Protein AF-F5YAT0-F1 (afdb_monomer)

Solvent-accessible surface area (backbone atoms only — not comparable to full-atom values): 4953 Å² total; per-residue (Å²): 122,63,62,44,39,77,70,65,77,36,86,83,49,68,72,56,53,54,48,46,27,69,77,70,51,36,30,66,63,18,74,76,67,73,48,83,53,61,47,67,76,78,80,51,64,67,58,53,51,49,53,55,55,51,74,74,47,56,72,71,57,42,52,52,53,50,54,51,52,53,50,53,53,53,51,45,66,72,67,68,71,126

pLDDT: mean 88.96, std 9.58, range [48.84, 97.75]

Nearest PDB structures (foldseek):
  4jqd-assembly1_A  TM=4.560E-01  e=3.790E-01  Citrobacter sp. RFL231

Foldseek 3Di:
DVVCVVVVVDPDDPVNLVVCCVPPQADSCCVVPVDDDRHDDPPPVVVVVVVVVLVVDDPVVNVVVVVVVVVVVVVCVVVPPD

Structure (mmCIF, N/CA/C/O backbone):
data_AF-F5YAT0-F1
#
_entry.id   AF-F5YAT0-F1
#
loop_
_atom_site.group_PDB
_atom_site.id
_atom_site.type_symbol
_atom_site.label_atom_id
_atom_site.label_alt_id
_atom_site.label_comp_id
_atom_site.label_asym_id
_atom_site.label_entity_id
_atom_site.label_seq_id
_atom_site.pdbx_PDB_ins_code
_atom_site.Cartn_x
_atom_site.Cartn_y
_atom_site.Cartn_z
_atom_site.occupancy
_atom_site.B_iso_or_equiv
_atom_site.auth_seq_id
_atom_site.auth_comp_id
_atom_site.auth_asym_id
_atom_site.auth_atom_id
_atom_site.pdbx_PDB_model_num
ATOM 1 N N . MET A 1 1 ? -33.254 -0.282 16.654 1.00 73.19 1 MET A N 1
ATOM 2 C CA . MET A 1 1 ? -32.135 -0.763 17.509 1.00 73.19 1 MET A CA 1
ATOM 3 C C . MET A 1 1 ? -30.790 -0.606 16.800 1.00 73.19 1 MET A C 1
ATOM 5 O O . MET A 1 1 ? -29.884 -0.088 17.437 1.00 73.19 1 MET A O 1
ATOM 9 N N . ILE A 1 2 ? -30.679 -0.988 15.517 1.00 81.44 2 ILE A N 1
ATOM 10 C CA . ILE A 1 2 ? -29.544 -0.640 14.636 1.00 81.44 2 ILE A CA 1
ATOM 11 C C . ILE A 1 2 ? -29.775 0.688 13.888 1.00 81.44 2 ILE A C 1
ATOM 13 O O . ILE A 1 2 ? -28.880 1.516 13.858 1.00 81.44 2 ILE A O 1
ATOM 17 N N . SER A 1 3 ? -31.008 0.958 13.441 1.00 85.69 3 SER A N 1
ATOM 18 C CA . SER A 1 3 ? -31.394 2.208 12.760 1.00 85.69 3 SER A CA 1
ATOM 19 C C . SER A 1 3 ? -31.020 3.468 13.543 1.00 85.69 3 SER A C 1
ATOM 21 O O . SER A 1 3 ? -30.405 4.376 13.015 1.00 85.69 3 SER A O 1
ATOM 23 N N . SER A 1 4 ? -31.280 3.486 14.851 1.00 87.44 4 SER A N 1
ATOM 24 C CA . SER A 1 4 ? -30.902 4.604 15.724 1.00 87.44 4 SER A CA 1
ATOM 25 C C . SER A 1 4 ? -29.383 4.801 15.837 1.00 87.44 4 SER A C 1
ATOM 27 O O . SER A 1 4 ? -28.937 5.888 16.175 1.00 87.44 4 SER A O 1
ATOM 29 N N . ILE A 1 5 ? -28.583 3.758 15.603 1.00 86.38 5 ILE A N 1
ATOM 30 C CA . ILE A 1 5 ? -27.119 3.864 15.545 1.00 86.38 5 ILE A CA 1
ATOM 31 C C . ILE A 1 5 ? -26.704 4.447 14.186 1.00 86.38 5 ILE A C 1
ATOM 33 O O . ILE A 1 5 ? -25.878 5.351 14.141 1.00 86.38 5 ILE A O 1
ATOM 37 N N . GLU A 1 6 ? -27.315 3.984 13.093 1.00 84.81 6 GLU A N 1
ATOM 38 C CA . GLU A 1 6 ? -27.066 4.478 11.726 1.00 84.81 6 GLU A CA 1
ATOM 39 C C . GLU A 1 6 ? -27.489 5.945 11.539 1.00 84.81 6 GLU A C 1
ATOM 41 O O . GLU A 1 6 ? -26.827 6.704 10.841 1.00 84.81 6 GLU A O 1
ATOM 46 N N . GLU A 1 7 ? -28.551 6.366 12.226 1.00 89.25 7 GLU A N 1
ATOM 47 C CA . GLU A 1 7 ? -29.045 7.748 12.280 1.00 89.25 7 GLU A CA 1
ATOM 48 C C . GLU A 1 7 ? -28.244 8.638 13.255 1.00 89.25 7 GLU A C 1
ATOM 50 O O . GLU A 1 7 ? -28.589 9.804 13.456 1.00 89.25 7 GLU A O 1
ATOM 55 N N . GLY A 1 8 ? -27.217 8.096 13.924 1.00 83.75 8 GLY A N 1
ATOM 56 C CA . GLY A 1 8 ? -26.394 8.821 14.902 1.00 83.75 8 GLY A CA 1
ATOM 57 C C . GLY A 1 8 ? -27.105 9.162 16.218 1.00 83.75 8 GLY A C 1
ATOM 58 O O . GLY A 1 8 ? -26.533 9.832 17.074 1.00 83.75 8 GLY A O 1
ATOM 59 N N . GLN A 1 9 ? -28.335 8.681 16.421 1.00 89.88 9 GLN A N 1
ATOM 60 C CA . GLN A 1 9 ? -29.114 8.874 17.653 1.00 89.88 9 GLN A CA 1
ATOM 61 C C . GLN A 1 9 ? -28.542 8.087 18.842 1.00 89.88 9 GLN A C 1
ATOM 63 O O . GLN A 1 9 ? -28.902 8.332 19.994 1.00 89.88 9 GLN A O 1
ATOM 68 N N . ARG A 1 10 ? -27.670 7.107 18.580 1.00 88.19 10 ARG A N 1
ATOM 69 C CA . ARG A 1 10 ? -27.016 6.286 19.596 1.00 88.19 10 ARG A CA 1
ATOM 70 C C . ARG A 1 10 ? -25.561 6.028 19.228 1.00 88.19 10 ARG A C 1
ATOM 72 O O . ARG A 1 10 ? -25.274 5.592 18.120 1.00 88.19 10 ARG A O 1
ATOM 79 N N . GLU A 1 11 ? -24.670 6.190 20.202 1.00 87.00 11 GLU A N 1
ATOM 80 C CA . GLU A 1 11 ? -23.260 5.836 20.034 1.00 87.00 11 GLU A CA 1
ATOM 81 C C . GLU A 1 11 ? -23.051 4.350 19.715 1.00 87.00 11 GLU A C 1
ATOM 83 O O . GLU A 1 11 ? -23.672 3.448 20.300 1.00 87.00 11 GLU A O 1
ATOM 88 N N . VAL A 1 12 ? -22.106 4.110 18.807 1.00 88.56 12 VAL A N 1
ATOM 89 C CA . VAL A 1 12 ? -21.593 2.782 18.483 1.00 88.56 12 VAL A CA 1
ATOM 90 C C . VAL A 1 12 ? -20.701 2.320 19.636 1.00 88.56 12 VAL A C 1
ATOM 92 O O . VAL A 1 12 ? -19.719 2.969 19.979 1.00 88.56 12 VAL A O 1
ATOM 95 N N . LYS A 1 13 ? -21.020 1.171 20.236 1.00 91.50 13 LYS A N 1
ATOM 96 C CA . LYS A 1 13 ? -20.176 0.575 21.284 1.00 91.50 13 LYS A CA 1
ATOM 97 C C . LYS A 1 13 ? -18.942 -0.089 20.677 1.00 91.50 13 LYS A C 1
ATOM 99 O O . LYS A 1 13 ? -19.072 -0.767 19.659 1.00 91.50 13 LYS A O 1
ATOM 104 N N . ASP A 1 14 ? -17.810 -0.054 21.381 1.00 92.56 14 ASP A N 1
ATOM 105 C CA . ASP A 1 14 ? -16.562 -0.711 20.949 1.00 92.56 14 ASP A CA 1
ATOM 106 C C . ASP A 1 14 ? -16.757 -2.184 20.566 1.00 92.56 14 ASP A C 1
ATOM 108 O O . ASP A 1 14 ? -16.247 -2.629 19.547 1.00 92.56 14 ASP A O 1
ATOM 112 N N . ARG A 1 15 ? -17.581 -2.937 21.309 1.00 93.12 15 ARG A N 1
ATOM 113 C CA . ARG A 1 15 ? -17.876 -4.344 20.981 1.00 93.12 15 ARG A CA 1
ATOM 114 C C . ARG A 1 15 ? -18.495 -4.521 19.589 1.00 93.12 15 ARG A C 1
ATOM 116 O O . ARG A 1 15 ? -18.237 -5.529 18.939 1.00 93.12 15 ARG A O 1
ATOM 123 N N . LEU A 1 16 ? -19.331 -3.576 19.155 1.00 92.38 16 LEU A N 1
ATOM 124 C CA . LEU A 1 16 ? -19.924 -3.598 17.818 1.00 92.38 16 LEU A CA 1
ATOM 125 C C . LEU A 1 16 ? -18.876 -3.235 16.762 1.00 92.38 16 LEU A C 1
ATOM 127 O O . LEU A 1 16 ? -18.815 -3.903 15.738 1.00 92.38 16 LEU A O 1
ATOM 131 N N . ILE A 1 17 ? -18.014 -2.254 17.049 1.00 93.31 17 ILE A N 1
ATOM 132 C CA . ILE A 1 17 ? -16.885 -1.885 16.183 1.00 93.31 17 ILE A CA 1
ATOM 133 C C . ILE A 1 17 ? -15.972 -3.095 15.969 1.00 93.31 17 ILE A C 1
ATOM 135 O O . ILE A 1 17 ? -15.753 -3.489 14.829 1.00 93.31 17 ILE A O 1
ATOM 139 N N . SER A 1 18 ? -15.530 -3.761 17.041 1.00 93.56 18 SER A N 1
ATOM 140 C CA . SER A 1 18 ? -14.677 -4.952 16.942 1.00 93.56 18 SER A CA 1
ATOM 141 C C . SER A 1 18 ? -15.338 -6.087 16.155 1.00 93.56 18 SER A C 1
ATOM 143 O O . SER A 1 18 ? -14.664 -6.775 15.391 1.00 93.56 18 SER A O 1
ATOM 145 N N . LEU A 1 19 ? -16.653 -6.283 16.312 1.00 94.06 19 LEU A N 1
ATOM 146 C CA . LEU A 1 19 ? -17.392 -7.293 15.554 1.00 94.06 19 LEU A CA 1
ATOM 147 C C . LEU A 1 19 ? -17.427 -6.959 14.058 1.00 94.06 19 LEU A C 1
ATOM 149 O O . LEU A 1 19 ? -17.213 -7.845 13.237 1.00 94.06 19 LEU A O 1
ATOM 153 N N . VAL A 1 20 ? -17.660 -5.693 13.702 1.00 91.38 20 VAL A N 1
ATOM 154 C CA . VAL A 1 20 ? -17.642 -5.236 12.306 1.00 91.38 20 VAL A CA 1
ATOM 155 C C . VAL A 1 20 ? -16.250 -5.411 11.700 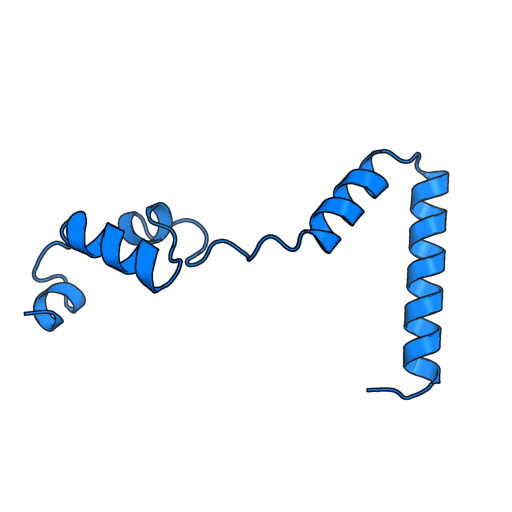1.00 91.38 20 VAL A C 1
ATOM 157 O O . VAL A 1 20 ? -16.136 -5.970 10.611 1.00 91.38 20 VAL A O 1
ATOM 160 N N . CYS A 1 21 ? -15.195 -5.020 12.419 1.00 91.62 21 CYS A N 1
ATOM 161 C CA . CYS A 1 21 ? -13.816 -5.232 11.979 1.00 91.62 21 CYS A CA 1
ATOM 162 C C . CYS A 1 21 ? -13.530 -6.721 11.727 1.00 91.62 21 CYS A C 1
ATOM 164 O O . CYS A 1 21 ? -12.985 -7.078 10.689 1.00 91.62 21 CYS A O 1
ATOM 166 N N . PHE A 1 22 ? -13.942 -7.601 12.644 1.00 88.38 22 PHE A N 1
ATOM 167 C CA . PHE A 1 22 ? -13.706 -9.041 12.527 1.00 88.38 22 PHE A CA 1
ATOM 168 C C . PHE A 1 22 ? -14.479 -9.690 11.369 1.00 88.38 22 PHE A C 1
ATOM 170 O O . PHE A 1 22 ? -13.929 -10.522 10.655 1.00 88.38 22 PHE A O 1
ATOM 177 N N . VAL A 1 23 ? -15.751 -9.325 11.179 1.00 92.38 23 VAL A N 1
ATOM 178 C CA . VAL A 1 23 ? -16.621 -9.954 10.170 1.00 92.38 23 VAL A CA 1
ATOM 179 C C . VAL A 1 23 ? -16.350 -9.421 8.764 1.00 92.38 23 VAL A C 1
ATOM 181 O O . VAL A 1 23 ? -16.407 -10.183 7.803 1.00 92.38 23 VAL A O 1
ATOM 184 N N . PHE A 1 24 ? -16.064 -8.124 8.634 1.00 90.25 24 PHE A N 1
ATOM 185 C CA . PHE A 1 24 ? -15.985 -7.446 7.337 1.00 90.25 24 PHE A CA 1
ATOM 186 C C . PHE A 1 24 ? -14.573 -6.977 6.967 1.00 90.25 24 PHE A C 1
ATOM 188 O O . PHE A 1 24 ? -14.387 -6.448 5.876 1.00 90.25 24 PHE A O 1
ATOM 195 N N . GLY A 1 25 ? -13.580 -7.139 7.848 1.00 88.06 25 GLY A N 1
ATOM 196 C CA . GLY A 1 25 ? -12.208 -6.676 7.604 1.00 88.06 25 GLY A CA 1
ATOM 197 C C . GLY A 1 25 ? -12.075 -5.150 7.548 1.00 88.06 25 GLY A C 1
ATOM 198 O O . GLY A 1 25 ? -11.132 -4.632 6.953 1.00 88.06 25 GLY A O 1
ATOM 199 N N . ALA A 1 26 ? -13.042 -4.425 8.112 1.00 91.00 26 ALA A N 1
ATOM 200 C CA . ALA A 1 26 ? -13.015 -2.972 8.160 1.00 91.00 26 ALA A CA 1
ATOM 201 C C . ALA A 1 26 ? -11.969 -2.473 9.170 1.00 91.00 26 ALA A C 1
ATOM 203 O O . ALA A 1 26 ? -11.759 -3.080 10.222 1.00 91.00 26 ALA A O 1
ATOM 204 N N . ASN A 1 27 ? -11.333 -1.346 8.863 1.00 92.31 27 ASN A N 1
ATOM 205 C CA . ASN A 1 27 ? -10.315 -0.742 9.707 1.00 92.31 27 ASN A CA 1
ATOM 206 C C . ASN A 1 27 ? -10.957 0.032 10.878 1.00 92.31 27 ASN A C 1
ATOM 208 O O . ASN A 1 27 ? -11.775 0.934 10.680 1.00 92.31 27 ASN A O 1
ATOM 212 N N . GLU A 1 28 ? -10.564 -0.284 12.115 1.00 93.38 28 GLU A N 1
ATOM 213 C CA . GLU A 1 28 ? -11.128 0.340 13.322 1.00 93.38 28 GLU A CA 1
ATOM 214 C C . GLU A 1 28 ? -10.872 1.854 13.389 1.00 93.38 28 GLU A C 1
ATOM 216 O O . GLU A 1 28 ? -11.750 2.615 13.807 1.00 93.38 28 GLU A O 1
ATOM 221 N N . HIS A 1 29 ? -9.694 2.310 12.951 1.00 93.19 29 HIS A N 1
ATOM 222 C CA . HIS A 1 29 ? -9.365 3.733 12.916 1.00 93.19 29 HIS A CA 1
ATOM 223 C C . HIS A 1 29 ? -10.295 4.481 11.960 1.00 93.19 29 HIS A C 1
ATOM 225 O O . HIS A 1 29 ? -10.795 5.556 12.307 1.00 93.19 29 HIS A O 1
ATOM 231 N N . TRP A 1 30 ? -10.588 3.887 10.801 1.00 94.31 30 TRP A N 1
ATOM 232 C CA . TRP A 1 30 ? -11.545 4.441 9.851 1.00 94.31 30 TRP A CA 1
ATOM 233 C C . TRP A 1 30 ? -12.963 4.489 10.431 1.00 94.31 30 TRP A C 1
ATOM 235 O O . TRP A 1 30 ? -13.590 5.543 10.372 1.00 94.31 30 TRP A O 1
ATOM 245 N N . ILE A 1 31 ? -13.442 3.421 11.083 1.00 92.06 31 ILE A N 1
ATOM 246 C CA . ILE A 1 31 ? -14.782 3.407 11.704 1.00 92.06 31 ILE A CA 1
ATOM 247 C C . ILE A 1 31 ? -14.922 4.506 12.770 1.00 92.06 31 ILE A C 1
ATOM 249 O O . ILE A 1 31 ? -15.961 5.158 12.851 1.00 92.06 31 ILE A O 1
ATOM 253 N N . LYS A 1 32 ? -13.889 4.724 13.593 1.00 91.44 32 LYS A N 1
ATOM 254 C CA . LYS A 1 32 ? -13.939 5.685 14.709 1.00 91.44 32 LYS A CA 1
ATOM 255 C C . LYS A 1 32 ? -13.742 7.139 14.288 1.00 91.44 32 LYS A C 1
ATOM 257 O O . LYS A 1 32 ? -14.236 8.035 14.965 1.00 91.44 32 LYS A O 1
ATOM 262 N N . THR A 1 33 ? -12.979 7.389 13.226 1.00 92.62 33 THR A N 1
ATOM 263 C CA . THR A 1 33 ? -12.517 8.750 12.892 1.00 92.62 33 THR A CA 1
ATOM 264 C C . THR A 1 33 ? -12.914 9.224 11.499 1.00 92.62 33 THR A C 1
ATOM 266 O O . THR A 1 33 ? -12.772 10.409 11.201 1.00 92.62 33 THR A O 1
ATOM 269 N N . GLY A 1 34 ? -13.355 8.314 10.628 1.00 90.62 34 GLY A N 1
ATOM 270 C CA . GLY A 1 34 ? -13.554 8.565 9.202 1.00 90.62 34 GLY A CA 1
ATOM 271 C C . GLY A 1 34 ? -12.258 8.794 8.414 1.00 90.62 34 GLY A C 1
ATOM 272 O O . GLY A 1 34 ? -12.323 9.159 7.243 1.00 90.62 34 GLY A O 1
ATOM 273 N N . LYS A 1 35 ? -11.078 8.620 9.028 1.00 92.88 35 LYS A N 1
ATOM 274 C CA . LYS A 1 35 ? -9.770 8.848 8.393 1.00 92.88 35 LYS A CA 1
ATOM 275 C C . LYS A 1 35 ? -9.119 7.535 7.959 1.00 92.88 35 LYS A C 1
ATOM 277 O O . LYS A 1 35 ? -9.280 6.510 8.612 1.00 92.88 35 LYS A O 1
ATOM 282 N N . GLY A 1 36 ? -8.324 7.587 6.889 1.00 89.31 36 GLY A N 1
ATOM 283 C CA . GLY A 1 36 ? -7.657 6.411 6.321 1.00 89.31 36 GLY A CA 1
ATOM 284 C C . GLY A 1 36 ? -8.557 5.627 5.363 1.00 89.31 36 GLY A C 1
ATOM 285 O O . GLY A 1 36 ? -9.525 6.169 4.829 1.00 89.31 36 GLY A O 1
ATOM 286 N N . THR A 1 37 ? -8.224 4.361 5.117 1.00 89.94 37 THR A N 1
ATOM 287 C CA . THR A 1 37 ? -8.988 3.476 4.230 1.00 89.94 37 THR A CA 1
ATOM 288 C C . THR A 1 37 ? -9.997 2.643 5.019 1.00 89.94 37 THR A C 1
ATOM 290 O O . THR A 1 37 ? -9.704 2.174 6.114 1.00 89.94 37 THR A O 1
ATOM 293 N N . MET A 1 38 ? -11.194 2.448 4.451 1.00 90.06 38 MET A N 1
ATOM 294 C CA . MET A 1 38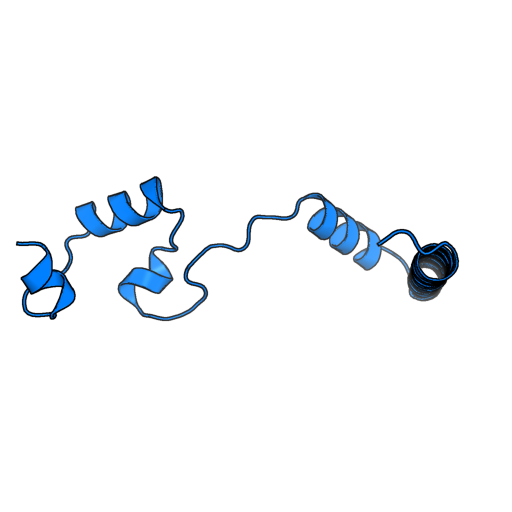 ? -12.264 1.645 5.065 1.00 90.06 38 MET A CA 1
ATOM 295 C C . MET A 1 38 ? -11.847 0.191 5.272 1.00 90.06 38 MET A C 1
ATOM 297 O O . MET A 1 38 ? -12.143 -0.397 6.307 1.00 90.06 38 MET A O 1
ATOM 301 N N . PHE A 1 39 ? -11.141 -0.363 4.295 1.00 90.00 39 PHE A N 1
ATOM 302 C CA . PHE A 1 39 ? -10.537 -1.681 4.361 1.00 90.00 39 PHE A CA 1
ATOM 303 C C . PHE A 1 39 ? -9.027 -1.518 4.321 1.00 90.00 39 PHE A C 1
ATOM 305 O O . PHE A 1 39 ? -8.510 -0.627 3.634 1.00 90.00 39 PHE A O 1
ATOM 312 N N . ASP A 1 40 ? -8.322 -2.391 5.026 1.00 78.12 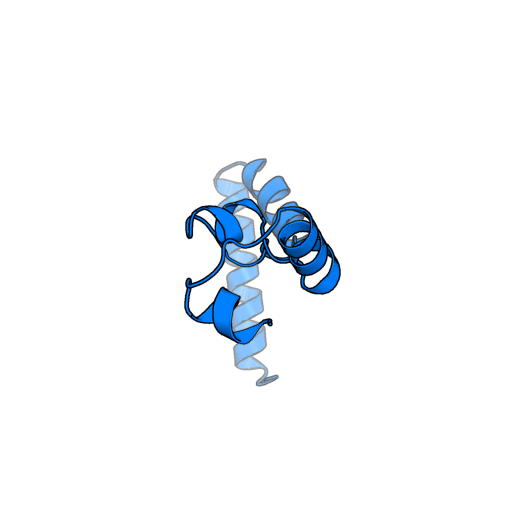40 ASP A N 1
ATOM 313 C CA . ASP A 1 40 ? -6.905 -2.559 4.754 1.00 78.12 40 ASP A CA 1
ATOM 314 C C . ASP A 1 40 ? -6.789 -3.133 3.341 1.00 78.12 40 ASP A C 1
ATOM 316 O O . ASP A 1 40 ? -7.451 -4.119 3.001 1.00 78.12 40 ASP A O 1
ATOM 320 N N . THR A 1 41 ? -5.988 -2.496 2.485 1.00 68.75 41 THR A N 1
ATOM 321 C CA . THR A 1 41 ? -5.716 -3.040 1.155 1.00 68.75 41 THR A CA 1
ATOM 322 C C . THR A 1 41 ? -5.184 -4.457 1.355 1.00 68.75 41 THR A C 1
ATOM 324 O O . THR A 1 41 ? -4.205 -4.612 2.095 1.00 68.75 41 THR A O 1
ATOM 327 N N . PRO A 1 42 ? -5.806 -5.499 0.765 1.00 65.38 42 PRO A N 1
ATOM 328 C CA . PRO A 1 42 ? -5.315 -6.856 0.928 1.00 65.38 42 PRO A CA 1
ATOM 329 C C . PRO A 1 42 ? -3.844 -6.855 0.537 1.00 65.38 42 PRO A C 1
ATOM 331 O O . PRO A 1 42 ? -3.503 -6.444 -0.576 1.00 65.38 42 PRO A O 1
ATOM 334 N N . LYS A 1 43 ? -2.977 -7.242 1.482 1.00 66.50 43 LYS A N 1
ATOM 335 C CA . LYS A 1 43 ? -1.536 -7.289 1.251 1.00 66.50 43 LYS A CA 1
ATOM 336 C C . LYS A 1 43 ? -1.305 -8.172 0.040 1.00 66.50 43 LYS A C 1
ATOM 338 O O . LYS A 1 43 ? -1.462 -9.390 0.101 1.00 66.50 43 LYS A O 1
ATOM 343 N N . ASN A 1 44 ? -0.966 -7.551 -1.080 1.00 79.94 44 ASN A N 1
ATOM 344 C CA . ASN A 1 44 ? -0.596 -8.289 -2.263 1.00 79.94 44 ASN A CA 1
ATOM 345 C C . ASN A 1 44 ? 0.854 -8.710 -2.058 1.00 79.94 44 ASN A C 1
ATOM 347 O O . ASN A 1 44 ? 1.770 -7.997 -2.447 1.00 79.94 44 ASN A O 1
ATOM 351 N N . GLU A 1 45 ? 1.056 -9.859 -1.412 1.00 84.56 45 GLU A N 1
ATOM 352 C CA . GLU A 1 45 ? 2.389 -10.378 -1.082 1.00 84.56 45 GLU A CA 1
ATOM 353 C C . GLU A 1 45 ? 3.316 -10.426 -2.304 1.00 84.56 45 GLU A C 1
ATOM 355 O O . GLU A 1 45 ? 4.521 -10.212 -2.181 1.00 84.56 45 GLU A O 1
ATOM 360 N N . ARG A 1 46 ? 2.759 -10.659 -3.504 1.00 85.81 46 ARG A N 1
ATOM 361 C CA . ARG A 1 46 ? 3.527 -10.619 -4.754 1.00 85.81 46 ARG A CA 1
ATOM 362 C C . ARG A 1 46 ? 3.992 -9.203 -5.075 1.00 85.81 46 ARG A C 1
ATOM 364 O O . ARG A 1 46 ? 5.163 -9.028 -5.390 1.00 85.81 46 ARG A O 1
ATOM 371 N N . LEU A 1 47 ? 3.104 -8.213 -4.986 1.00 87.81 47 LEU A N 1
ATOM 372 C CA . LEU A 1 47 ? 3.444 -6.808 -5.215 1.00 87.81 47 LEU A CA 1
ATOM 373 C C . LEU A 1 47 ? 4.450 -6.301 -4.178 1.00 87.81 47 LEU A C 1
ATOM 375 O O . LEU A 1 47 ? 5.456 -5.714 -4.555 1.00 87.81 47 LEU A O 1
ATOM 379 N N . GLU A 1 48 ? 4.228 -6.591 -2.898 1.00 89.06 48 GLU A N 1
ATOM 380 C CA . GLU A 1 48 ? 5.144 -6.215 -1.814 1.00 89.06 48 GLU A CA 1
ATOM 381 C C . GLU A 1 48 ? 6.541 -6.800 -2.034 1.00 89.06 48 GLU A C 1
ATOM 383 O O . GLU A 1 48 ? 7.550 -6.107 -1.906 1.00 89.06 48 GLU A O 1
ATOM 388 N N . ARG A 1 49 ? 6.618 -8.071 -2.446 1.00 93.31 49 ARG A N 1
ATOM 389 C CA . ARG A 1 49 ? 7.890 -8.716 -2.771 1.00 93.31 49 ARG A CA 1
ATOM 390 C C . ARG A 1 49 ? 8.568 -8.085 -3.989 1.00 93.31 49 ARG A C 1
ATOM 392 O O . ARG A 1 49 ? 9.789 -7.945 -3.983 1.00 93.31 49 ARG A O 1
ATOM 399 N N . ILE A 1 50 ? 7.804 -7.693 -5.012 1.00 94.50 50 ILE A N 1
ATOM 400 C CA . ILE A 1 50 ? 8.335 -6.965 -6.175 1.00 94.50 50 ILE A CA 1
ATOM 401 C C . ILE A 1 50 ? 8.914 -5.619 -5.731 1.00 94.50 50 ILE A C 1
ATOM 403 O O . ILE A 1 50 ? 10.070 -5.348 -6.037 1.00 94.50 50 ILE A O 1
ATOM 407 N N . ILE A 1 51 ? 8.157 -4.823 -4.968 1.00 94.00 51 ILE A N 1
ATOM 408 C CA . ILE A 1 51 ? 8.596 -3.515 -4.454 1.00 94.00 51 ILE A CA 1
ATOM 409 C C . ILE A 1 51 ? 9.872 -3.669 -3.620 1.00 94.00 51 ILE A C 1
A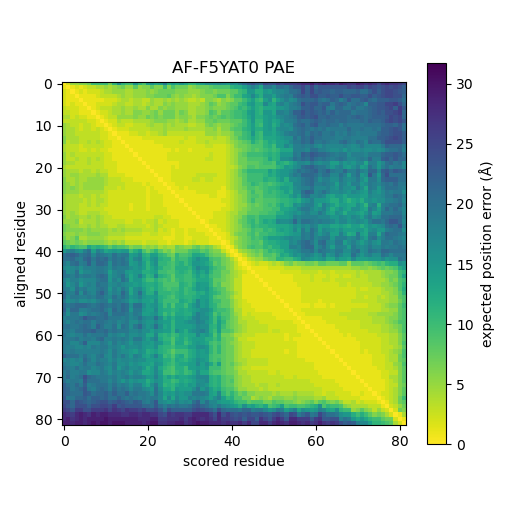TOM 411 O O . ILE A 1 51 ? 10.840 -2.939 -3.829 1.00 94.00 51 ILE A O 1
ATOM 415 N N . TYR A 1 52 ? 9.900 -4.648 -2.711 1.00 95.00 52 TYR A N 1
ATOM 416 C CA . TYR A 1 52 ? 11.068 -4.922 -1.882 1.00 95.00 52 TYR A CA 1
ATOM 417 C C . TYR A 1 52 ? 12.306 -5.225 -2.728 1.00 95.00 52 TYR A C 1
ATOM 419 O O . TYR A 1 52 ? 13.339 -4.589 -2.542 1.00 95.00 52 TYR A O 1
ATOM 427 N N . HIS A 1 53 ? 12.226 -6.167 -3.671 1.00 95.69 53 HIS A N 1
ATOM 428 C CA . HIS A 1 53 ? 13.384 -6.507 -4.497 1.00 95.69 53 HIS A CA 1
ATOM 429 C C . HIS A 1 53 ? 13.801 -5.354 -5.412 1.00 95.69 53 HIS A C 1
ATOM 431 O O . HIS A 1 53 ? 14.991 -5.087 -5.516 1.00 95.69 53 HIS A O 1
ATOM 437 N N . PHE A 1 54 ? 12.846 -4.643 -6.015 1.00 96.62 54 PHE A N 1
ATOM 438 C CA . PHE A 1 54 ? 13.115 -3.524 -6.916 1.00 96.62 54 PHE A CA 1
ATOM 439 C C . PHE A 1 54 ? 13.858 -2.378 -6.213 1.00 96.62 54 PHE A C 1
ATOM 441 O O . PHE A 1 54 ? 14.846 -1.869 -6.737 1.00 96.62 54 PHE A O 1
ATOM 448 N N . ASN A 1 55 ? 13.462 -2.035 -4.983 1.00 95.94 55 ASN A N 1
ATOM 449 C CA . ASN A 1 55 ? 14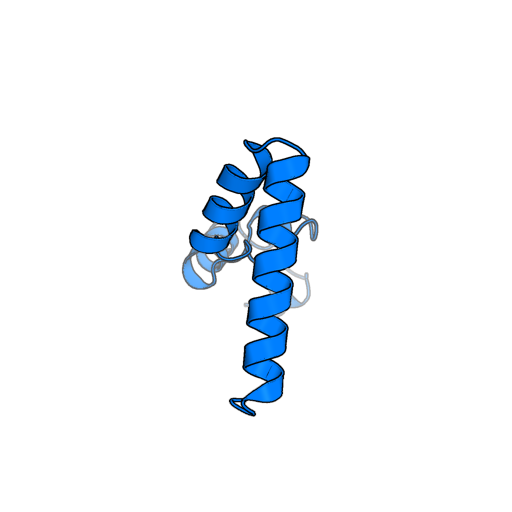.123 -0.991 -4.190 1.00 95.94 55 ASN A CA 1
ATOM 450 C C . ASN A 1 55 ? 15.549 -1.353 -3.740 1.00 95.94 55 ASN A C 1
ATOM 452 O O . ASN A 1 55 ? 16.293 -0.469 -3.329 1.00 95.94 55 ASN A O 1
ATOM 456 N N . ASN A 1 56 ? 15.931 -2.633 -3.787 1.00 97.06 56 ASN A N 1
ATOM 457 C CA . ASN A 1 56 ? 17.283 -3.091 -3.448 1.00 97.06 56 ASN A CA 1
ATOM 458 C C . ASN A 1 56 ? 18.221 -3.169 -4.670 1.00 97.06 56 ASN A C 1
ATOM 460 O O . ASN A 1 56 ? 19.366 -3.596 -4.528 1.00 97.06 56 ASN A O 1
ATOM 464 N N . LEU A 1 57 ? 17.746 -2.799 -5.861 1.00 96.50 57 LEU A N 1
ATOM 465 C CA . LEU A 1 57 ? 18.536 -2.755 -7.090 1.00 96.50 57 LEU A CA 1
ATOM 466 C C . LEU A 1 57 ? 19.149 -1.367 -7.317 1.00 96.50 57 LEU A C 1
ATOM 468 O O . LEU A 1 57 ? 18.639 -0.367 -6.813 1.00 96.50 57 LEU A O 1
ATOM 472 N N . ASP A 1 58 ? 20.227 -1.309 -8.101 1.00 97.69 58 ASP A N 1
ATOM 473 C CA . ASP A 1 58 ? 20.751 -0.046 -8.622 1.00 97.69 58 ASP A CA 1
ATOM 474 C C . ASP A 1 58 ? 19.892 0.482 -9.786 1.00 97.69 58 ASP A C 1
ATOM 476 O O . ASP A 1 58 ? 19.063 -0.236 -10.348 1.00 97.69 58 ASP A O 1
ATOM 480 N N . GLU A 1 59 ? 20.098 1.746 -10.153 1.00 96.25 59 GLU A N 1
ATOM 481 C CA . GLU A 1 59 ? 19.297 2.445 -11.169 1.00 96.25 59 GLU A CA 1
ATOM 482 C C . GLU A 1 59 ? 19.311 1.713 -12.525 1.00 96.25 59 GLU A C 1
ATOM 484 O O . GLU A 1 59 ? 18.261 1.468 -13.114 1.00 96.25 59 GLU A O 1
ATOM 489 N N . ASN A 1 60 ? 20.480 1.224 -12.957 1.00 97.19 60 ASN A N 1
ATOM 490 C CA . ASN A 1 60 ? 20.612 0.454 -14.199 1.00 97.19 60 ASN A CA 1
ATOM 491 C C . ASN A 1 60 ? 19.783 -0.843 -14.180 1.00 97.19 60 ASN A C 1
ATOM 493 O O . ASN A 1 60 ? 19.157 -1.210 -15.177 1.00 97.19 60 ASN A O 1
ATOM 497 N N . SER A 1 61 ? 19.784 -1.567 -13.057 1.00 96.69 61 SER A N 1
ATOM 498 C CA . SER A 1 61 ? 19.014 -2.805 -12.921 1.00 96.69 61 SER A CA 1
ATOM 499 C C . SER A 1 61 ? 17.514 -2.530 -12.798 1.00 96.69 61 SER A C 1
ATOM 501 O O . SER A 1 61 ? 16.711 -3.316 -13.303 1.00 96.69 61 SER A O 1
ATOM 503 N N . GLN A 1 62 ? 17.120 -1.420 -12.169 1.00 97.69 62 GLN A N 1
ATOM 504 C CA . GLN A 1 62 ? 15.728 -0.969 -12.136 1.00 97.69 62 GLN A CA 1
ATOM 505 C C . GLN A 1 62 ? 15.210 -0.678 -13.549 1.00 97.69 62 GLN A C 1
ATOM 507 O O . GLN A 1 62 ? 14.174 -1.223 -13.940 1.00 97.69 62 GLN A O 1
ATOM 512 N N . ASP A 1 63 ? 15.969 0.078 -14.345 1.00 97.75 63 ASP A N 1
ATOM 513 C CA . ASP A 1 63 ? 15.639 0.370 -15.744 1.00 97.75 63 ASP A CA 1
ATOM 514 C C . ASP A 1 63 ? 15.505 -0.906 -16.575 1.00 97.75 63 ASP A C 1
ATOM 516 O O . ASP A 1 63 ? 14.583 -1.049 -17.383 1.00 97.75 63 ASP A O 1
ATOM 520 N N . PHE A 1 64 ? 16.399 -1.872 -16.356 1.00 97.38 64 PHE A N 1
ATOM 521 C CA . PHE A 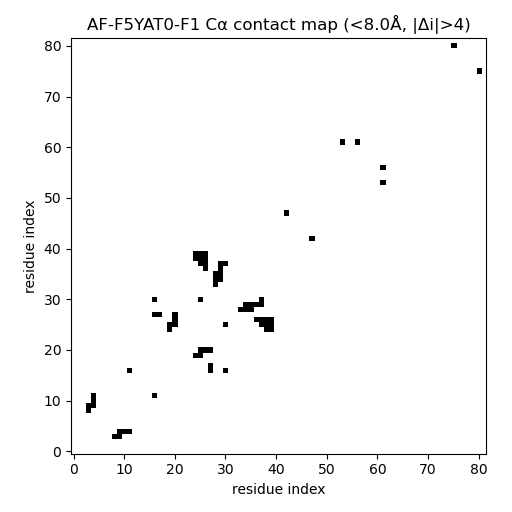1 64 ? 16.341 -3.161 -17.032 1.00 97.38 64 PHE A CA 1
ATOM 522 C C . PHE A 1 64 ? 15.052 -3.929 -16.707 1.00 97.38 64 PHE A C 1
ATOM 524 O O . PHE A 1 64 ? 14.413 -4.470 -17.616 1.00 97.38 64 PHE A O 1
ATOM 531 N N . VAL A 1 65 ? 14.645 -3.965 -15.432 1.00 97.06 65 VAL A N 1
ATOM 532 C CA . VAL A 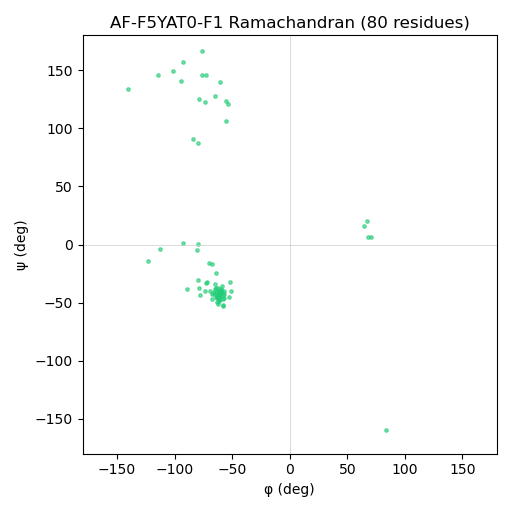1 65 ? 13.386 -4.601 -15.012 1.00 97.06 65 VAL A CA 1
ATOM 533 C C . VAL A 1 65 ? 12.187 -3.912 -15.664 1.00 97.06 65 VAL A C 1
ATOM 535 O O . VAL A 1 65 ? 11.312 -4.606 -16.186 1.00 97.06 65 VAL A O 1
ATOM 538 N N . LEU A 1 66 ? 12.156 -2.576 -15.691 1.00 96.56 66 LEU A N 1
ATOM 539 C CA . LEU A 1 66 ? 11.067 -1.815 -16.311 1.00 96.56 66 LEU A CA 1
ATOM 540 C C . LEU A 1 66 ? 10.955 -2.102 -17.813 1.00 96.56 66 LEU A C 1
ATOM 542 O O . LEU A 1 66 ? 9.878 -2.464 -18.283 1.00 96.56 66 LEU A O 1
ATOM 546 N N . GLN A 1 67 ? 12.072 -2.076 -18.547 1.00 97.38 67 GLN A N 1
ATOM 547 C CA . GLN A 1 67 ? 12.087 -2.404 -19.978 1.00 97.38 67 GLN A CA 1
ATOM 548 C C . GLN A 1 67 ? 11.533 -3.808 -20.262 1.00 97.38 67 GLN A C 1
ATOM 550 O O . GLN A 1 67 ? 10.794 -4.012 -21.227 1.00 97.38 67 GLN A O 1
ATOM 555 N N . HIS A 1 68 ? 11.865 -4.792 -19.422 1.00 96.06 68 HIS A N 1
ATOM 556 C CA . HIS A 1 68 ? 11.354 -6.155 -19.580 1.00 96.06 68 HIS A CA 1
ATOM 557 C C . HIS A 1 68 ? 9.856 -6.248 -19.287 1.00 96.06 68 HIS A C 1
ATOM 559 O O . HIS A 1 68 ? 9.138 -6.945 -20.008 1.00 96.06 68 HIS A O 1
ATOM 565 N N . LEU A 1 69 ? 9.372 -5.546 -18.261 1.00 95.56 69 LEU A N 1
ATOM 566 C CA . LEU A 1 69 ? 7.944 -5.476 -17.957 1.00 95.56 69 LEU A CA 1
ATOM 567 C C . LEU A 1 69 ? 7.159 -4.850 -19.116 1.00 95.56 69 LEU A C 1
ATOM 569 O O . LEU A 1 69 ? 6.155 -5.425 -19.538 1.00 95.56 69 LEU A O 1
ATOM 573 N N . ASP A 1 70 ? 7.655 -3.751 -19.686 1.00 96.06 70 ASP A N 1
ATOM 574 C CA . ASP A 1 70 ? 7.036 -3.085 -20.836 1.00 96.06 70 ASP A CA 1
ATOM 575 C C . ASP A 1 70 ? 6.958 -4.006 -22.057 1.00 96.06 70 ASP A C 1
ATOM 577 O O . ASP A 1 70 ? 5.923 -4.096 -22.724 1.00 96.06 70 ASP A O 1
ATOM 581 N N . LEU A 1 71 ? 8.033 -4.753 -22.334 1.00 95.81 71 LEU A N 1
ATOM 582 C CA . LEU A 1 71 ? 8.041 -5.747 -23.404 1.00 95.81 71 LEU A CA 1
ATOM 583 C C . LEU A 1 71 ? 6.983 -6.828 -23.173 1.00 95.81 71 LEU A C 1
ATOM 585 O O . LEU A 1 71 ? 6.234 -7.147 -24.095 1.00 95.81 71 LEU A O 1
ATOM 589 N N . LEU A 1 72 ? 6.887 -7.377 -21.959 1.00 94.69 72 LEU A N 1
ATOM 590 C CA . LEU A 1 72 ? 5.901 -8.410 -21.625 1.00 94.69 72 LEU A CA 1
ATOM 591 C C . LEU A 1 72 ? 4.460 -7.912 -21.787 1.00 94.69 72 LEU A C 1
ATOM 593 O O . LEU A 1 72 ? 3.615 -8.643 -22.310 1.00 94.69 72 LEU A O 1
ATOM 597 N N . ILE A 1 73 ? 4.182 -6.673 -21.376 1.00 94.06 73 ILE A N 1
ATOM 598 C CA . ILE A 1 73 ? 2.870 -6.039 -21.557 1.00 94.06 73 ILE A CA 1
ATOM 599 C C . ILE A 1 73 ? 2.565 -5.900 -23.049 1.00 94.06 73 ILE A C 1
ATOM 601 O O . ILE A 1 73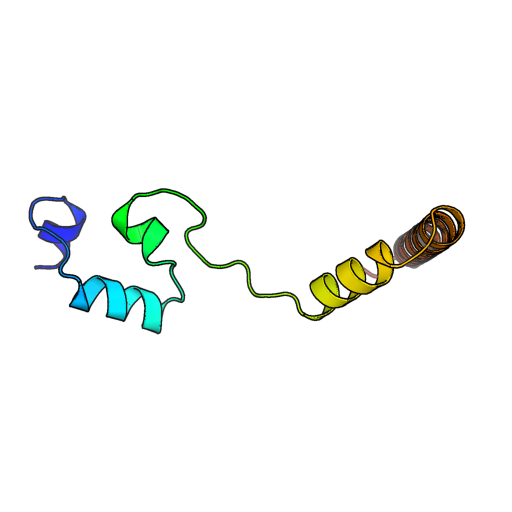 ? 1.523 -6.367 -23.510 1.00 94.06 73 ILE A O 1
ATOM 605 N N . LYS A 1 74 ? 3.514 -5.369 -23.826 1.00 94.50 74 LYS A N 1
ATOM 606 C CA . LYS A 1 74 ? 3.375 -5.212 -25.278 1.00 94.50 74 LYS A CA 1
ATOM 607 C C . LYS A 1 74 ? 3.143 -6.545 -25.996 1.00 94.50 74 LYS A C 1
ATOM 609 O O . LYS A 1 74 ? 2.346 -6.608 -26.932 1.00 94.50 74 LYS A O 1
ATOM 614 N N . TYR A 1 75 ? 3.818 -7.619 -25.577 1.00 93.06 75 TYR A N 1
ATOM 615 C CA . TYR A 1 75 ? 3.576 -8.961 -26.116 1.00 93.06 75 TYR A CA 1
ATOM 616 C C . TYR A 1 75 ? 2.151 -9.438 -25.819 1.00 93.06 75 TYR A C 1
ATOM 618 O O . TYR A 1 75 ? 1.487 -9.933 -26.726 1.00 93.06 75 TYR A O 1
ATOM 626 N N . ARG A 1 76 ? 1.643 -9.235 -24.596 1.00 90.38 76 ARG A N 1
ATOM 627 C CA . ARG A 1 76 ? 0.259 -9.592 -24.241 1.00 90.38 76 ARG A CA 1
ATOM 628 C C . ARG A 1 76 ? -0.766 -8.836 -25.090 1.00 90.38 76 ARG A C 1
ATOM 630 O O . ARG A 1 76 ? -1.723 -9.438 -25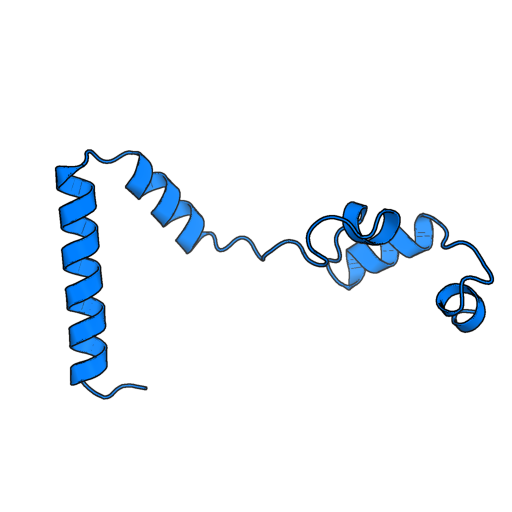.566 1.00 90.38 76 ARG A O 1
ATOM 637 N N . GLU A 1 77 ? -0.559 -7.538 -25.296 1.00 87.75 77 GLU A N 1
ATOM 638 C CA . GLU A 1 77 ? -1.452 -6.703 -26.111 1.00 87.75 77 GLU A CA 1
ATOM 639 C C . GLU A 1 77 ? -1.468 -7.136 -27.582 1.00 87.75 77 GLU A C 1
ATOM 641 O O . GLU A 1 77 ? -2.521 -7.137 -28.220 1.00 87.75 77 GLU A O 1
ATOM 646 N N . LYS A 1 78 ? -0.312 -7.554 -28.114 1.00 81.06 78 LYS A N 1
ATOM 647 C CA . LYS A 1 78 ? -0.177 -8.041 -29.492 1.00 81.06 78 LYS A CA 1
ATOM 648 C C . LYS A 1 78 ? -0.818 -9.418 -29.707 1.00 81.06 78 LYS A C 1
ATOM 650 O O . LYS A 1 78 ? -1.329 -9.677 -30.792 1.00 81.06 78 LYS A O 1
ATOM 655 N N . GLU A 1 79 ? -0.805 -10.278 -28.691 1.00 73.56 79 GLU A N 1
ATOM 656 C CA . GLU A 1 79 ? -1.373 -11.635 -28.741 1.00 73.56 79 GLU A CA 1
ATOM 657 C C . GLU A 1 79 ? -2.905 -11.664 -28.547 1.00 73.56 79 GLU A C 1
ATOM 659 O O . GLU A 1 79 ? -3.519 -12.718 -28.671 1.00 73.56 79 GLU A O 1
ATOM 664 N N . GLY A 1 80 ? -3.560 -10.528 -28.269 1.00 58.44 80 GLY A N 1
ATOM 665 C CA . GLY A 1 80 ? -5.027 -10.443 -28.216 1.00 58.44 80 GLY A CA 1
ATOM 666 C C . GLY A 1 80 ? -5.688 -11.272 -27.105 1.00 58.44 80 GLY A C 1
ATOM 667 O O . GLY A 1 80 ? -6.899 -11.492 -27.147 1.00 58.44 80 GLY A O 1
ATOM 668 N N . ILE A 1 81 ? -4.927 -11.727 -26.108 1.00 57.72 81 ILE A N 1
ATOM 669 C CA . ILE A 1 81 ? -5.463 -12.455 -24.955 1.00 57.72 81 ILE A CA 1
ATOM 670 C C . ILE A 1 81 ? -5.948 -11.414 -23.938 1.00 57.72 81 ILE A C 1
ATOM 672 O O . ILE A 1 81 ? -5.173 -10.914 -23.119 1.00 57.72 81 ILE A O 1
ATOM 676 N N . LYS A 1 82 ? -7.228 -11.046 -24.071 1.00 48.84 82 LYS A N 1
ATOM 677 C CA . LYS A 1 82 ? -8.006 -10.338 -23.044 1.00 48.84 82 LYS A CA 1
ATOM 678 C C . LYS A 1 82 ? -8.262 -11.235 -21.840 1.00 48.84 82 LYS A C 1
ATOM 680 O O . LYS A 1 82 ? -8.587 -12.422 -22.062 1.00 48.84 82 LYS A O 1
#

Radius of gyration: 21.88 Å; Cα contacts (8 Å, |Δi|>4): 36; chains: 1; bounding box: 53×21×51 Å

Organism: Leadbettera azotonutricia (strain ATCC BAA-888 / DSM 13862 / ZAS-9) (NCBI:txid545695)

Mean predicted aligned error: 10.37 Å

Sequence (82 aa):
MISSIEEGQREVKDRLISLVCFVFGANEHWIKTGKGTMFDTPKNERLERIIYHFNNLDENSQDFVLQHLDLLIKYREKEGIK

Secondary structure (DSSP, 8-state):
--HHHHTTSSPPPHHHHHHHHHHH-B-HHHHHHS-S-SBPPP--HHHHHHHHHHHTS-HHHHHHHHHHHHHHHHHHHHTT--